Protein AF-A0A9D0BFE9-F1 (afdb_monomer_lite)

Structure (mmCIF, N/CA/C/O backbone):
data_AF-A0A9D0BFE9-F1
#
_entry.id   AF-A0A9D0BFE9-F1
#
loop_
_atom_site.group_PDB
_atom_site.id
_atom_site.type_symbol
_atom_site.label_atom_id
_atom_site.label_alt_id
_atom_site.label_comp_id
_atom_site.label_asym_id
_atom_site.label_entity_id
_atom_site.label_seq_id
_atom_site.pdbx_PDB_ins_code
_atom_site.Cartn_x
_atom_site.Cartn_y
_atom_site.Cartn_z
_atom_site.occupancy
_atom_site.B_iso_or_equiv
_atom_site.auth_seq_id
_atom_site.auth_comp_id
_atom_site.auth_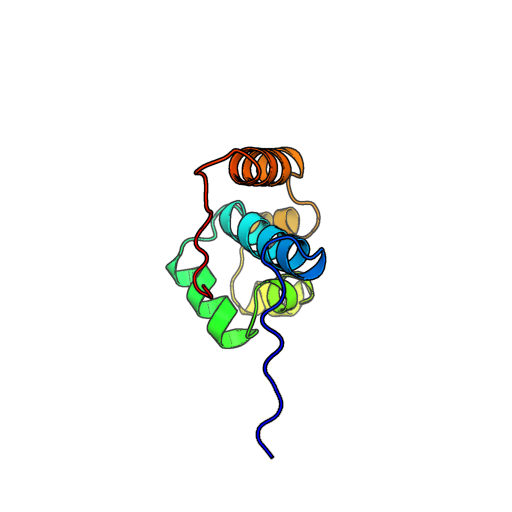asym_id
_atom_site.auth_atom_id
_atom_site.pdbx_PDB_model_num
ATOM 1 N N . MET A 1 1 ? 18.895 -31.663 9.614 1.00 37.22 1 MET A N 1
ATOM 2 C CA . MET A 1 1 ? 17.946 -31.429 8.503 1.00 37.22 1 MET A CA 1
ATOM 3 C C . MET A 1 1 ? 17.675 -29.934 8.414 1.00 37.22 1 MET A C 1
ATOM 5 O O . MET A 1 1 ? 16.976 -29.411 9.268 1.00 37.22 1 MET A O 1
ATOM 9 N N . ARG A 1 2 ? 18.299 -29.220 7.469 1.00 35.34 2 ARG A N 1
ATOM 10 C CA . ARG A 1 2 ? 17.955 -27.814 7.195 1.00 35.34 2 ARG A CA 1
ATOM 11 C C . ARG A 1 2 ? 16.808 -27.840 6.176 1.00 35.34 2 ARG A C 1
ATOM 13 O O . ARG A 1 2 ? 17.002 -28.483 5.144 1.00 35.34 2 ARG A O 1
ATOM 20 N N . PRO A 1 3 ? 15.630 -27.250 6.442 1.00 41.88 3 PRO A N 1
ATOM 21 C CA . PRO A 1 3 ? 14.602 -27.150 5.416 1.00 41.88 3 PRO A CA 1
ATOM 22 C C . PRO A 1 3 ? 15.179 -26.331 4.262 1.00 41.88 3 PRO A C 1
ATOM 24 O O . PRO A 1 3 ? 15.761 -25.267 4.470 1.00 41.88 3 PRO A O 1
ATOM 27 N N . GLN A 1 4 ? 15.095 -26.885 3.058 1.00 37.31 4 GLN A N 1
ATOM 28 C CA . GLN A 1 4 ? 15.544 -26.220 1.847 1.00 37.31 4 GLN A CA 1
ATOM 29 C C . GLN A 1 4 ? 14.654 -24.994 1.646 1.00 37.31 4 GLN A C 1
ATOM 31 O O . GLN A 1 4 ? 13.473 -25.140 1.332 1.00 37.31 4 GLN A O 1
ATOM 36 N N . SER A 1 5 ? 15.198 -23.798 1.875 1.00 41.69 5 SER A N 1
ATOM 37 C CA . SER A 1 5 ? 14.574 -22.554 1.442 1.00 41.69 5 SER A CA 1
ATOM 38 C C . SER A 1 5 ? 14.458 -22.625 -0.077 1.00 41.69 5 SER A C 1
ATOM 40 O O . SER A 1 5 ? 15.431 -22.387 -0.786 1.00 41.69 5 SER A O 1
ATOM 42 N N . HIS A 1 6 ? 13.293 -23.029 -0.582 1.00 41.66 6 HIS A N 1
ATOM 43 C CA . HIS A 1 6 ? 12.933 -22.808 -1.973 1.00 41.66 6 HIS A CA 1
ATOM 44 C C . HIS A 1 6 ? 12.986 -21.293 -2.173 1.00 41.66 6 HIS A C 1
ATOM 46 O O . HIS A 1 6 ? 12.084 -20.584 -1.729 1.00 41.66 6 HIS A O 1
ATOM 52 N N . SER A 1 7 ? 14.064 -20.787 -2.772 1.00 45.09 7 SER A N 1
ATOM 53 C CA . SER A 1 7 ? 14.053 -19.447 -3.342 1.00 45.09 7 SER A CA 1
ATOM 54 C C . SER A 1 7 ? 12.939 -19.458 -4.384 1.00 45.09 7 SER A C 1
ATOM 56 O O . SER A 1 7 ? 13.044 -20.221 -5.349 1.00 45.09 7 SER A O 1
ATOM 58 N N . PRO A 1 8 ? 11.835 -18.718 -4.188 1.00 48.06 8 PRO A N 1
ATOM 59 C CA . PRO A 1 8 ? 10.834 -18.622 -5.231 1.00 48.06 8 PRO A CA 1
ATOM 60 C C . PRO A 1 8 ? 11.531 -18.041 -6.461 1.00 48.06 8 PRO A C 1
ATOM 62 O O . PRO A 1 8 ? 12.251 -17.045 -6.352 1.00 48.06 8 PRO A O 1
ATOM 65 N N . SER A 1 9 ? 11.360 -18.681 -7.618 1.00 50.53 9 SER A N 1
ATOM 66 C CA . SER A 1 9 ? 11.851 -18.122 -8.873 1.00 50.53 9 SER A CA 1
ATOM 67 C C . SER A 1 9 ? 11.367 -16.669 -8.996 1.00 50.53 9 SER A C 1
ATOM 69 O O . SER A 1 9 ? 10.236 -16.356 -8.595 1.00 50.53 9 SER A O 1
ATOM 71 N N . PRO A 1 10 ? 12.202 -15.752 -9.516 1.00 60.38 10 PRO A N 1
ATOM 72 C CA . PRO A 1 10 ? 11.860 -14.330 -9.581 1.00 60.38 10 PRO A CA 1
ATOM 73 C C . PRO A 1 10 ? 10.581 -14.066 -10.390 1.00 60.38 10 PRO A C 1
ATOM 75 O O . PRO A 1 10 ? 9.935 -13.043 -10.164 1.00 60.38 10 PRO A O 1
ATOM 78 N N . ASP A 1 11 ? 10.205 -15.006 -11.260 1.00 62.72 11 ASP A N 1
ATOM 79 C CA . ASP A 1 11 ? 9.031 -14.971 -12.138 1.00 62.72 11 ASP A CA 1
ATOM 80 C C . ASP A 1 11 ? 7.796 -15.716 -11.585 1.00 62.72 11 ASP A C 1
ATOM 82 O O . ASP A 1 11 ? 6.746 -15.766 -12.215 1.00 62.72 11 ASP A O 1
ATOM 86 N N . SER A 1 12 ? 7.882 -16.320 -10.395 1.00 65.50 12 SER A N 1
ATOM 87 C CA . SER A 1 12 ? 6.742 -17.041 -9.821 1.00 65.50 12 SER A CA 1
ATOM 88 C C . SER A 1 12 ? 5.571 -16.092 -9.511 1.00 65.50 12 SER A C 1
ATOM 90 O O . SER A 1 12 ? 5.801 -14.976 -9.034 1.00 65.50 12 SER A O 1
ATOM 92 N N . PRO A 1 13 ? 4.305 -16.536 -9.639 1.00 64.81 13 PRO A N 1
ATOM 93 C CA . PRO A 1 13 ? 3.135 -15.702 -9.340 1.00 64.81 13 PRO A CA 1
ATOM 94 C C . PRO A 1 13 ? 3.136 -15.181 -7.893 1.00 64.81 13 PRO A C 1
ATOM 96 O O . PRO A 1 13 ? 2.773 -14.037 -7.647 1.00 64.81 13 PRO A O 1
ATOM 99 N N . ALA A 1 14 ? 3.657 -15.962 -6.941 1.00 70.75 14 ALA A N 1
ATOM 100 C CA . ALA A 1 14 ? 3.858 -15.525 -5.556 1.00 70.75 14 A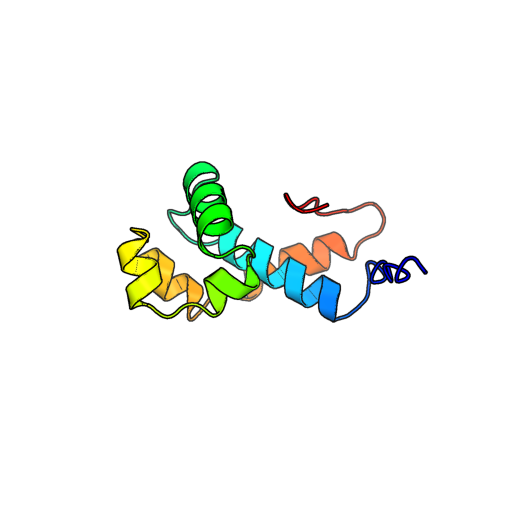LA A CA 1
ATOM 101 C C . ALA A 1 14 ? 4.873 -14.366 -5.404 1.00 70.75 14 ALA A C 1
ATOM 103 O O . ALA A 1 14 ? 4.752 -13.547 -4.490 1.00 70.75 14 ALA A O 1
ATOM 104 N N . SER A 1 15 ? 5.871 -14.279 -6.288 1.00 75.50 15 SER A N 1
ATOM 105 C CA . SER A 1 15 ? 6.843 -13.178 -6.334 1.00 75.50 15 SER A CA 1
ATOM 106 C C . SER A 1 15 ? 6.215 -11.919 -6.937 1.00 75.50 15 SER A C 1
ATOM 108 O O . SER A 1 15 ? 6.458 -10.817 -6.445 1.00 75.50 15 SER A O 1
ATOM 110 N N . ALA A 1 16 ? 5.367 -12.082 -7.958 1.00 79.88 16 ALA A N 1
ATOM 111 C CA . ALA A 1 16 ? 4.599 -10.990 -8.552 1.00 79.88 16 ALA A CA 1
ATOM 112 C C . ALA A 1 16 ? 3.574 -10.407 -7.567 1.00 79.88 16 ALA A C 1
ATOM 114 O O . ALA A 1 16 ? 3.461 -9.191 -7.464 1.00 79.88 16 ALA A O 1
ATOM 115 N N . ASP A 1 17 ? 2.884 -11.252 -6.798 1.00 84.06 17 ASP A N 1
ATOM 116 C CA . ASP A 1 17 ? 1.910 -10.825 -5.785 1.00 84.06 17 ASP A CA 1
ATOM 117 C C . ASP A 1 17 ? 2.580 -10.053 -4.634 1.00 84.06 17 ASP A C 1
ATOM 119 O O . ASP A 1 17 ? 2.156 -8.962 -4.249 1.00 84.06 17 ASP A O 1
ATOM 123 N N . ARG A 1 18 ? 3.738 -10.544 -4.166 1.00 86.62 18 ARG A N 1
ATOM 124 C CA . ARG A 1 18 ? 4.581 -9.822 -3.201 1.00 86.62 18 ARG A CA 1
ATOM 125 C C . ARG A 1 18 ? 5.024 -8.465 -3.737 1.00 86.62 18 ARG A C 1
ATOM 127 O O . ARG A 1 18 ? 4.992 -7.483 -2.997 1.00 86.62 18 ARG A O 1
ATOM 134 N N . LEU A 1 19 ? 5.461 -8.403 -4.993 1.00 88.06 19 LEU A N 1
ATOM 135 C CA . LEU A 1 19 ? 5.887 -7.146 -5.597 1.00 88.06 19 LEU A CA 1
ATOM 136 C C . LEU A 1 19 ? 4.707 -6.182 -5.773 1.00 88.06 19 LEU A C 1
ATOM 138 O O . LEU A 1 19 ? 4.839 -5.015 -5.422 1.00 88.06 19 LEU A O 1
ATOM 142 N N . ARG A 1 20 ? 3.546 -6.663 -6.228 1.00 90.25 20 ARG A N 1
ATOM 143 C CA . ARG A 1 20 ? 2.308 -5.873 -6.293 1.00 90.25 20 ARG A CA 1
ATOM 144 C C . ARG A 1 20 ? 1.967 -5.261 -4.943 1.00 90.25 20 ARG A C 1
ATOM 146 O O . ARG A 1 20 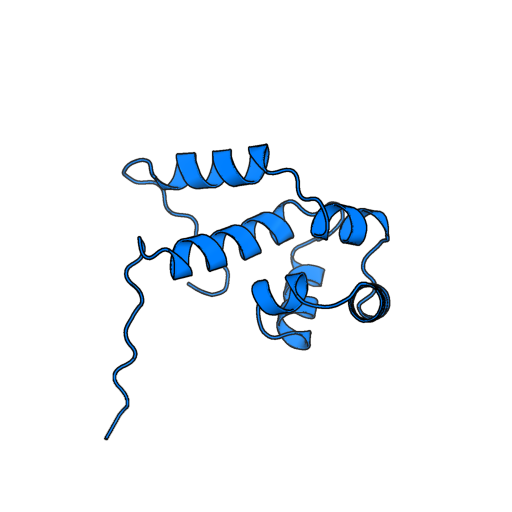? 1.648 -4.076 -4.882 1.00 90.25 20 ARG A O 1
ATOM 153 N N . ALA A 1 21 ? 2.104 -6.026 -3.862 1.00 91.44 21 ALA A N 1
ATOM 154 C CA . ALA A 1 21 ? 1.868 -5.512 -2.521 1.00 91.44 21 ALA A CA 1
ATOM 155 C C . ALA A 1 21 ? 2.849 -4.388 -2.138 1.00 91.44 21 ALA A C 1
ATOM 157 O O . ALA A 1 21 ? 2.439 -3.378 -1.571 1.00 91.44 21 ALA A O 1
ATOM 158 N N . TRP A 1 22 ? 4.131 -4.521 -2.491 1.00 91.56 22 TRP A N 1
ATOM 159 C CA . TRP A 1 22 ? 5.116 -3.450 -2.309 1.00 91.56 22 TRP A CA 1
ATOM 160 C C . TRP A 1 22 ? 4.784 -2.199 -3.122 1.00 91.56 22 TRP A C 1
ATOM 162 O O . TRP A 1 22 ? 4.791 -1.105 -2.564 1.00 91.56 22 TRP A O 1
ATOM 172 N N . LEU A 1 23 ? 4.475 -2.354 -4.410 1.00 91.75 23 LEU A N 1
ATOM 173 C CA . LEU A 1 23 ? 4.141 -1.241 -5.302 1.00 91.75 23 LEU A CA 1
ATOM 174 C C . LEU A 1 23 ? 2.887 -0.507 -4.826 1.00 91.75 23 LEU A C 1
ATOM 176 O O . LEU A 1 23 ? 2.892 0.715 -4.739 1.00 91.75 23 LEU A O 1
ATOM 180 N N . THR A 1 24 ? 1.862 -1.247 -4.402 1.00 93.12 24 THR A N 1
ATOM 181 C CA . THR A 1 24 ? 0.638 -0.674 -3.823 1.00 93.12 24 THR A CA 1
ATOM 182 C C . THR A 1 24 ? 0.949 0.226 -2.628 1.00 93.12 24 THR A C 1
ATOM 184 O O . THR A 1 24 ? 0.426 1.330 -2.524 1.00 93.12 24 THR A O 1
ATOM 187 N N . LEU A 1 25 ? 1.828 -0.214 -1.723 1.00 92.56 25 LEU A N 1
ATOM 188 C CA . LEU A 1 25 ? 2.223 0.603 -0.576 1.00 92.56 25 LEU A CA 1
ATOM 189 C C . LEU A 1 25 ? 3.071 1.813 -0.989 1.00 92.56 25 LEU A C 1
ATOM 191 O O . LEU A 1 25 ? 2.918 2.880 -0.405 1.00 92.56 25 LEU A O 1
ATOM 195 N N . LEU A 1 26 ? 3.955 1.671 -1.978 1.00 90.81 26 LEU A N 1
ATOM 196 C CA . LEU A 1 26 ? 4.808 2.766 -2.453 1.00 90.81 26 LEU A CA 1
ATOM 197 C C . LEU A 1 26 ? 4.015 3.878 -3.151 1.00 90.81 26 LEU A C 1
ATOM 199 O O . LEU A 1 26 ? 4.361 5.046 -2.995 1.00 90.81 26 LEU A O 1
ATOM 203 N N . HIS A 1 27 ? 2.948 3.525 -3.868 1.00 91.00 27 HIS A N 1
ATOM 204 C CA . HIS A 1 27 ? 2.058 4.488 -4.524 1.00 91.00 27 HIS A CA 1
ATOM 205 C C . HIS A 1 27 ? 1.019 5.103 -3.584 1.00 91.00 27 HIS A C 1
ATOM 207 O O . HIS A 1 27 ? 0.368 6.086 -3.940 1.00 91.00 27 HIS A O 1
ATOM 213 N N . ALA A 1 28 ? 0.857 4.565 -2.372 1.00 91.94 28 ALA A N 1
ATOM 214 C CA . ALA A 1 28 ? -0.156 5.047 -1.449 1.00 91.94 28 ALA A CA 1
ATOM 215 C C . ALA A 1 28 ? 0.124 6.501 -1.010 1.00 91.94 28 ALA A C 1
ATOM 217 O O . ALA A 1 28 ? 1.192 6.807 -0.461 1.00 91.94 28 ALA A O 1
ATOM 218 N N . PRO A 1 29 ? -0.841 7.424 -1.180 1.00 88.38 29 PRO A N 1
ATOM 219 C CA . PRO A 1 29 ? -0.625 8.837 -0.913 1.00 88.38 29 PRO A CA 1
ATOM 220 C C . PRO A 1 29 ? -0.346 9.074 0.572 1.00 88.38 29 PRO A C 1
ATOM 222 O O . PRO A 1 29 ? -1.025 8.542 1.454 1.00 88.38 29 PRO A O 1
ATOM 225 N N . GLY A 1 30 ? 0.668 9.891 0.860 1.00 87.12 30 GLY A N 1
ATOM 226 C CA . GLY A 1 30 ? 1.085 10.201 2.231 1.00 87.12 30 GLY A CA 1
ATOM 227 C C . GLY A 1 30 ? 1.852 9.075 2.938 1.00 87.12 30 GLY A C 1
ATOM 228 O O . GLY A 1 30 ? 2.243 9.251 4.097 1.00 87.12 30 GLY A O 1
ATOM 229 N N . LEU A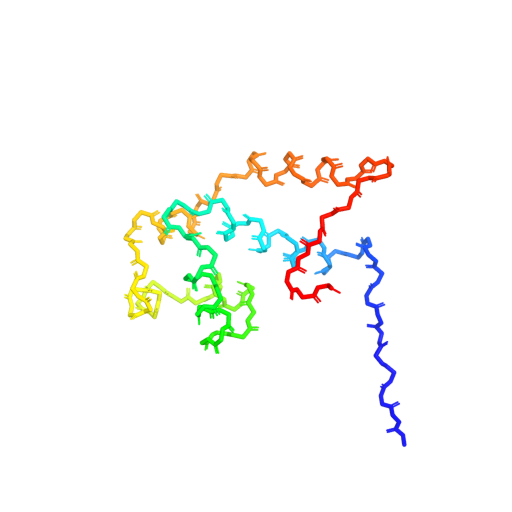 1 31 ? 2.121 7.945 2.268 1.00 89.25 31 LEU A N 1
ATOM 230 C CA . LEU A 1 31 ? 2.902 6.849 2.834 1.00 89.25 31 LEU A CA 1
ATOM 231 C C . LEU A 1 31 ? 4.397 6.978 2.504 1.00 89.25 31 LEU A C 1
ATOM 233 O O . LEU A 1 31 ? 4.927 6.353 1.596 1.00 89.25 31 LEU A O 1
ATOM 237 N N . GLY A 1 32 ? 5.114 7.782 3.290 1.00 85.94 32 GLY A N 1
AT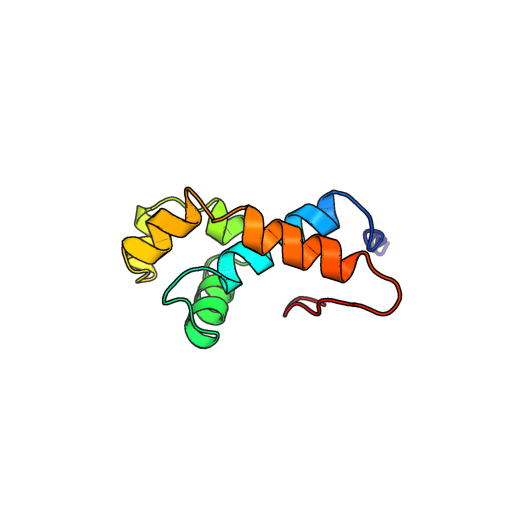OM 238 C CA . GLY A 1 32 ? 6.569 7.912 3.150 1.00 85.94 32 GLY A CA 1
ATOM 239 C C . GLY A 1 32 ? 7.367 6.717 3.702 1.00 85.94 32 GLY A C 1
ATOM 240 O O . GLY A 1 32 ? 6.906 5.974 4.573 1.00 85.94 32 GLY A O 1
ATOM 241 N N . ASN A 1 33 ? 8.641 6.606 3.302 1.00 86.06 33 ASN A N 1
ATOM 242 C CA . ASN A 1 33 ? 9.558 5.500 3.647 1.00 86.06 33 ASN A CA 1
ATOM 243 C C . ASN A 1 33 ? 9.693 5.228 5.157 1.00 86.06 33 ASN A C 1
ATOM 245 O O . ASN A 1 33 ? 9.978 4.108 5.579 1.00 86.06 33 ASN A O 1
ATOM 249 N N . ARG A 1 34 ? 9.562 6.256 6.006 1.00 89.19 34 ARG A N 1
ATOM 250 C CA . ARG A 1 34 ? 9.568 6.079 7.469 1.00 89.19 34 ARG A CA 1
ATOM 251 C C . ARG A 1 34 ? 8.333 5.317 7.940 1.00 89.19 34 ARG A C 1
ATOM 253 O O . ARG A 1 34 ? 8.475 4.363 8.697 1.00 89.19 34 ARG A O 1
ATOM 260 N N . ARG A 1 35 ? 7.155 5.708 7.457 1.00 90.25 35 ARG A N 1
ATOM 261 C CA . ARG A 1 35 ? 5.890 5.104 7.869 1.00 90.25 35 ARG A CA 1
ATOM 262 C C . ARG A 1 35 ? 5.739 3.696 7.316 1.00 90.25 35 ARG A C 1
ATOM 264 O O . ARG A 1 35 ? 5.386 2.797 8.066 1.00 90.25 35 ARG A O 1
ATOM 271 N N . LEU A 1 36 ? 6.133 3.484 6.061 1.00 91.25 36 LEU A N 1
ATOM 272 C CA . LEU A 1 36 ? 6.199 2.150 5.467 1.00 91.25 36 LEU A CA 1
ATOM 273 C C . LEU A 1 36 ? 7.048 1.192 6.316 1.00 91.25 36 LEU A C 1
ATOM 275 O O . LEU A 1 36 ? 6.595 0.105 6.655 1.00 91.25 36 LEU A O 1
ATOM 279 N N . ARG A 1 37 ? 8.244 1.614 6.750 1.00 90.06 37 ARG A N 1
ATOM 280 C CA . ARG A 1 37 ? 9.086 0.802 7.645 1.00 90.06 37 ARG A CA 1
ATOM 281 C C . ARG A 1 37 ? 8.417 0.505 8.985 1.00 90.06 37 ARG A C 1
ATOM 283 O O . ARG A 1 37 ? 8.502 -0.626 9.441 1.00 90.06 37 ARG A O 1
ATOM 290 N N . GLN A 1 38 ? 7.745 1.475 9.603 1.00 91.44 38 GLN A N 1
ATOM 291 C CA . GLN A 1 38 ? 7.017 1.244 10.859 1.00 91.44 38 GLN A CA 1
ATOM 292 C C . GLN A 1 38 ? 5.893 0.218 10.688 1.00 91.44 38 GLN A C 1
ATOM 294 O O . GLN A 1 38 ? 5.760 -0.683 11.511 1.00 91.44 38 GLN A O 1
ATOM 299 N N . LEU A 1 39 ? 5.137 0.305 9.593 1.00 92.94 39 LEU A N 1
ATOM 300 C CA . LEU A 1 39 ? 4.103 -0.677 9.281 1.00 92.94 39 LEU A CA 1
ATOM 301 C C . LEU A 1 39 ? 4.700 -2.062 9.054 1.00 92.94 39 LEU A C 1
ATOM 303 O O . LEU A 1 39 ? 4.168 -3.043 9.554 1.00 92.94 39 LEU A O 1
ATOM 307 N N . LEU A 1 40 ? 5.834 -2.159 8.365 1.00 92.69 40 LEU A N 1
ATOM 308 C CA . LEU A 1 40 ? 6.512 -3.441 8.175 1.00 92.69 40 LEU A CA 1
ATOM 309 C C . LEU A 1 40 ? 6.991 -4.040 9.498 1.00 92.69 40 LEU A C 1
ATOM 311 O O . LEU A 1 40 ? 6.900 -5.247 9.672 1.00 92.69 40 LEU A O 1
ATOM 315 N N . GLN A 1 41 ? 7.444 -3.220 10.448 1.00 92.19 41 GLN A N 1
ATOM 316 C CA . GLN A 1 41 ? 7.790 -3.696 11.792 1.00 92.19 41 GLN A CA 1
ATOM 317 C C . GLN A 1 41 ? 6.555 -4.166 12.576 1.00 92.19 41 GLN A C 1
ATOM 319 O O . GLN A 1 41 ? 6.640 -5.130 13.328 1.00 92.19 41 GLN A O 1
ATOM 324 N N . GLN A 1 42 ? 5.406 -3.509 12.396 1.00 93.81 42 GLN A N 1
ATOM 325 C CA . GLN A 1 42 ? 4.173 -3.828 13.119 1.00 93.81 42 GLN A CA 1
ATOM 326 C C . GLN A 1 42 ? 3.416 -5.033 12.535 1.00 93.81 42 GLN A C 1
ATOM 328 O O . GLN A 1 42 ? 2.892 -5.851 13.285 1.00 93.81 42 GLN A O 1
ATOM 333 N N . PHE A 1 43 ? 3.340 -5.137 11.208 1.00 93.12 43 PHE A N 1
ATOM 334 C CA . PHE A 1 43 ? 2.541 -6.137 10.487 1.00 93.12 43 PHE A CA 1
ATOM 335 C C . PHE A 1 43 ? 3.397 -7.242 9.844 1.00 93.12 43 PHE A C 1
ATOM 337 O O . PHE A 1 43 ? 2.871 -8.262 9.408 1.00 93.12 43 PHE A O 1
ATOM 344 N N . GLY A 1 44 ? 4.715 -7.062 9.759 1.00 91.25 44 GLY A N 1
ATOM 345 C CA . GLY A 1 44 ? 5.679 -8.064 9.293 1.00 91.25 44 GLY A CA 1
ATOM 346 C C . GLY A 1 44 ? 5.882 -8.138 7.777 1.00 91.25 44 GLY A C 1
ATOM 347 O O . GLY A 1 44 ? 6.975 -8.479 7.330 1.00 91.25 44 GLY A O 1
ATOM 348 N N . SER A 1 45 ? 4.873 -7.821 6.958 1.00 90.69 45 SER A N 1
ATOM 349 C CA . SER A 1 45 ? 5.000 -7.861 5.490 1.00 90.69 45 SER A CA 1
ATOM 350 C C . SER A 1 45 ? 4.032 -6.914 4.772 1.00 90.69 45 SER A C 1
ATOM 352 O O . SER A 1 45 ? 2.988 -6.581 5.335 1.00 90.69 45 SER A O 1
ATOM 354 N N . PRO A 1 46 ? 4.322 -6.512 3.519 1.00 92.12 46 PRO A N 1
ATOM 355 C CA . PRO A 1 46 ? 3.400 -5.724 2.703 1.00 92.12 46 PRO A CA 1
ATOM 356 C C . PRO A 1 46 ? 2.018 -6.358 2.567 1.00 92.12 46 PRO A C 1
ATOM 358 O O . PRO A 1 46 ? 1.008 -5.685 2.742 1.00 92.12 46 PRO A O 1
ATOM 361 N N . GLN A 1 47 ? 1.966 -7.669 2.318 1.00 91.94 47 GLN A N 1
ATOM 362 C CA . GLN A 1 47 ? 0.709 -8.401 2.187 1.00 91.94 47 GLN A CA 1
ATOM 363 C C . GLN A 1 47 ? -0.093 -8.374 3.488 1.00 91.94 47 GLN A C 1
ATOM 365 O O . GLN A 1 47 ? -1.303 -8.183 3.452 1.00 91.94 47 GLN A O 1
ATOM 370 N N . ALA A 1 48 ? 0.573 -8.503 4.641 1.00 93.44 48 ALA A N 1
ATOM 371 C CA . ALA A 1 48 ? -0.087 -8.403 5.940 1.00 93.44 48 ALA A CA 1
ATOM 372 C C . ALA A 1 48 ? -0.642 -6.995 6.210 1.00 93.44 48 ALA A C 1
ATOM 374 O O . ALA A 1 48 ? -1.697 -6.874 6.824 1.00 93.44 48 ALA A O 1
ATOM 375 N N . ILE A 1 49 ? 0.022 -5.940 5.723 1.00 93.81 49 ILE A N 1
ATOM 376 C CA . ILE A 1 49 ? -0.489 -4.562 5.805 1.00 93.81 49 ILE A CA 1
ATOM 377 C C . ILE A 1 49 ? -1.748 -4.411 4.941 1.00 93.81 49 ILE A C 1
ATOM 379 O O . ILE A 1 49 ? -2.738 -3.859 5.408 1.00 93.81 49 ILE A O 1
ATOM 383 N N . LEU A 1 50 ? -1.737 -4.922 3.706 1.00 92.81 50 LEU A N 1
ATOM 384 C CA . LEU A 1 50 ? -2.899 -4.849 2.810 1.00 92.81 50 LEU A CA 1
ATOM 385 C C . LEU A 1 50 ? -4.080 -5.692 3.313 1.00 92.81 50 LEU A C 1
ATOM 387 O O . LEU A 1 50 ? -5.229 -5.262 3.218 1.00 92.81 50 LEU A O 1
ATOM 391 N N . ALA A 1 51 ? -3.794 -6.856 3.901 1.00 93.00 51 ALA A N 1
ATOM 392 C CA . ALA A 1 51 ? -4.788 -7.730 4.521 1.00 93.00 51 ALA A CA 1
ATOM 393 C C . ALA A 1 51 ? -5.304 -7.206 5.874 1.00 93.00 51 ALA A C 1
ATOM 395 O O . ALA A 1 51 ? -6.340 -7.669 6.355 1.00 93.00 51 ALA A O 1
ATOM 396 N N . ALA A 1 52 ? -4.608 -6.256 6.507 1.00 93.19 52 ALA A N 1
ATOM 397 C CA . ALA A 1 52 ? -5.071 -5.643 7.744 1.00 93.19 52 ALA A CA 1
ATOM 398 C C . ALA A 1 52 ? -6.347 -4.825 7.496 1.00 93.19 52 ALA A C 1
ATOM 400 O O . ALA A 1 52 ? -6.486 -4.156 6.473 1.00 93.19 52 ALA A O 1
ATOM 401 N N . GLY A 1 53 ? -7.277 -4.844 8.454 1.00 92.81 53 GLY A N 1
ATOM 402 C CA . GLY A 1 53 ? -8.507 -4.047 8.392 1.00 92.81 53 GLY A CA 1
ATOM 403 C C . GLY A 1 53 ? -8.274 -2.539 8.560 1.00 92.81 53 GLY A C 1
ATOM 404 O O . GLY A 1 53 ? -7.195 -2.089 8.938 1.00 92.81 53 GLY A O 1
ATOM 405 N N . ASP A 1 54 ? -9.307 -1.732 8.331 1.00 93.50 54 ASP A N 1
ATOM 406 C CA . ASP A 1 54 ? -9.195 -0.265 8.394 1.00 93.50 54 ASP A CA 1
ATOM 407 C C . ASP A 1 54 ? -8.830 0.231 9.795 1.00 93.50 54 ASP A C 1
ATOM 409 O O . ASP A 1 54 ? -8.004 1.126 9.948 1.00 93.50 54 ASP A O 1
ATOM 413 N N . THR A 1 55 ? -9.416 -0.369 10.833 1.00 93.88 55 THR A N 1
ATOM 414 C CA . THR A 1 55 ? -9.167 -0.001 12.233 1.00 93.88 55 THR A CA 1
ATOM 415 C C . THR A 1 55 ? -7.689 -0.110 12.628 1.00 93.88 55 THR A C 1
ATOM 417 O O . THR A 1 55 ? -7.144 0.899 13.081 1.00 93.88 55 THR A O 1
ATOM 420 N N . PRO A 1 56 ? -6.995 -1.255 12.452 1.00 93.69 56 PRO A N 1
ATOM 421 C CA . PRO A 1 56 ? -5.573 -1.346 12.788 1.00 93.69 56 PRO A CA 1
ATOM 422 C C . PRO A 1 56 ? -4.698 -0.420 11.930 1.00 93.69 56 PRO A C 1
ATOM 424 O O . PRO A 1 56 ? -3.717 0.122 12.437 1.00 93.69 56 PRO A O 1
ATOM 427 N N . LEU A 1 57 ? -5.067 -0.155 10.672 1.00 93.94 57 LEU A N 1
ATOM 428 C CA . LEU A 1 57 ? -4.362 0.821 9.832 1.00 93.94 57 LEU A CA 1
ATOM 429 C C . LEU A 1 57 ? -4.530 2.259 10.353 1.00 93.94 57 LEU A C 1
ATOM 431 O O . LEU A 1 57 ? -3.557 3.010 10.437 1.00 93.94 57 LEU A O 1
ATOM 435 N N . ARG A 1 58 ? -5.738 2.639 10.786 1.00 93.81 58 ARG A N 1
ATOM 436 C CA . ARG A 1 58 ? -5.989 3.932 11.448 1.00 93.81 58 ARG A CA 1
ATOM 437 C C . ARG A 1 58 ? -5.236 4.049 12.768 1.00 93.81 58 ARG A C 1
ATOM 439 O O . ARG A 1 58 ? -4.694 5.108 13.056 1.00 93.81 58 ARG A O 1
ATOM 446 N N . GLN A 1 59 ? -5.156 2.974 13.552 1.00 93.44 59 GLN A N 1
ATOM 447 C CA . GLN A 1 59 ? -4.386 2.943 14.802 1.00 93.44 59 GLN A CA 1
ATOM 448 C C . GLN A 1 59 ? -2.876 3.046 14.562 1.00 93.44 59 GLN A C 1
ATOM 450 O O . GLN A 1 59 ? -2.177 3.694 15.335 1.00 93.44 59 GLN A O 1
ATOM 455 N N . ALA A 1 60 ? -2.377 2.500 13.451 1.00 91.25 60 ALA A N 1
ATOM 456 C CA . ALA A 1 60 ? -1.017 2.748 12.968 1.00 91.25 60 ALA A CA 1
ATOM 457 C C . ALA A 1 60 ? -0.830 4.179 12.400 1.00 91.25 60 ALA A C 1
ATOM 459 O O . ALA A 1 60 ? 0.265 4.580 11.986 1.00 91.25 60 ALA A O 1
ATOM 460 N N . GLY A 1 61 ? -1.904 4.975 12.395 1.00 90.81 61 GLY A N 1
ATOM 461 C CA . GLY A 1 61 ? -1.967 6.384 12.029 1.00 90.81 61 GLY A CA 1
ATOM 462 C C . GLY A 1 61 ? -1.916 6.654 10.528 1.00 90.81 61 GLY A C 1
ATOM 463 O O . GLY A 1 61 ? -1.445 7.717 10.121 1.00 90.81 61 GLY A O 1
ATOM 464 N N . LEU A 1 62 ? -2.370 5.711 9.696 1.00 93.62 62 LEU A N 1
ATOM 465 C CA . LEU A 1 62 ? -2.634 6.016 8.290 1.00 93.62 62 LEU A CA 1
ATOM 466 C C . LEU A 1 62 ? -3.785 7.019 8.180 1.00 93.62 62 LEU A C 1
ATOM 468 O O . LEU A 1 62 ? -4.781 6.936 8.902 1.00 93.62 62 LEU A O 1
ATOM 472 N N . ALA A 1 63 ? -3.648 7.952 7.240 1.00 93.31 63 ALA A N 1
ATOM 473 C CA . ALA A 1 63 ? -4.726 8.860 6.886 1.00 93.31 63 ALA A CA 1
ATOM 474 C C . ALA A 1 63 ? -5.847 8.100 6.164 1.00 93.31 63 ALA A C 1
ATOM 476 O O . ALA A 1 63 ? -5.598 7.097 5.494 1.00 93.31 63 ALA A O 1
ATOM 477 N N . ALA A 1 64 ? -7.076 8.614 6.249 1.00 92.38 64 ALA A N 1
ATOM 478 C CA . ALA A 1 64 ? -8.226 8.011 5.576 1.00 92.38 64 ALA A CA 1
ATOM 479 C C . ALA A 1 64 ? -8.001 7.868 4.061 1.00 92.38 64 ALA A C 1
ATOM 481 O O . ALA A 1 64 ? -8.283 6.808 3.523 1.00 92.38 64 ALA A O 1
ATOM 482 N N . ALA A 1 65 ? -7.408 8.877 3.410 1.00 92.12 65 ALA A N 1
ATOM 483 C CA . ALA A 1 65 ? -7.080 8.833 1.982 1.00 92.12 65 ALA A CA 1
ATOM 484 C C . ALA A 1 65 ? -6.066 7.731 1.629 1.00 92.12 65 ALA A C 1
ATOM 486 O O . ALA A 1 65 ? -6.184 7.089 0.591 1.00 92.12 65 ALA A O 1
ATOM 487 N N . THR A 1 66 ? -5.083 7.477 2.500 1.00 93.31 66 THR A N 1
ATOM 488 C CA . THR A 1 66 ? -4.147 6.362 2.313 1.00 93.31 66 THR A CA 1
ATOM 489 C C . THR A 1 66 ? -4.890 5.036 2.413 1.00 93.31 66 THR A C 1
ATOM 491 O O . THR A 1 66 ? -4.705 4.177 1.567 1.00 93.31 66 THR A O 1
ATOM 494 N N . ILE A 1 67 ? -5.745 4.863 3.425 1.00 94.06 67 ILE A N 1
ATOM 495 C CA . ILE A 1 67 ? -6.506 3.619 3.620 1.00 94.06 67 ILE A CA 1
ATOM 496 C C . ILE A 1 67 ? -7.453 3.374 2.447 1.00 94.06 67 ILE A C 1
ATOM 498 O O . ILE A 1 67 ? -7.492 2.259 1.947 1.00 94.06 67 ILE A O 1
ATOM 502 N N . ASP A 1 68 ? -8.156 4.407 1.987 1.00 93.62 68 ASP A N 1
ATOM 503 C CA . ASP A 1 68 ? -9.043 4.349 0.823 1.00 93.62 68 ASP A CA 1
ATOM 504 C C . ASP A 1 68 ? -8.288 3.879 -0.430 1.00 93.62 68 ASP A C 1
ATOM 506 O O . ASP A 1 68 ? -8.671 2.887 -1.050 1.00 93.62 68 ASP A O 1
ATOM 510 N N . TYR A 1 69 ? -7.119 4.474 -0.698 1.00 93.12 69 TYR A N 1
ATOM 511 C CA . TYR A 1 69 ? -6.234 4.015 -1.767 1.00 93.12 69 TYR A CA 1
ATOM 512 C C . TYR A 1 69 ? -5.801 2.552 -1.584 1.00 93.12 69 TYR A C 1
ATOM 514 O O . TYR A 1 69 ? -5.783 1.792 -2.542 1.00 93.12 69 TYR A O 1
ATOM 522 N N . LEU A 1 70 ? -5.479 2.104 -0.365 1.00 91.94 70 LEU A N 1
ATOM 523 C CA . LEU A 1 70 ? -5.109 0.699 -0.130 1.00 91.94 70 LEU A CA 1
ATOM 524 C C . LEU A 1 70 ? -6.274 -0.280 -0.357 1.00 91.94 70 LEU A C 1
ATOM 526 O O . LEU A 1 70 ? -6.027 -1.471 -0.547 1.00 91.94 70 LEU A O 1
ATOM 530 N N . ARG A 1 71 ? -7.530 0.187 -0.320 1.00 92.12 71 ARG A N 1
ATOM 531 C CA . ARG A 1 71 ? -8.719 -0.624 -0.633 1.00 92.12 71 ARG A CA 1
ATOM 532 C C . ARG A 1 71 ? -9.023 -0.669 -2.119 1.00 92.12 71 ARG A C 1
ATOM 534 O O . ARG A 1 71 ? -9.473 -1.705 -2.601 1.00 92.12 71 ARG A O 1
ATOM 541 N N . ALA A 1 72 ? -8.757 0.421 -2.824 1.00 89.69 72 ALA A N 1
ATOM 542 C CA . ALA A 1 72 ? -8.943 0.530 -4.261 1.00 89.69 72 ALA A CA 1
ATOM 543 C C . ALA A 1 72 ? -7.713 1.202 -4.894 1.00 89.69 72 ALA A C 1
ATOM 545 O O . ALA A 1 72 ? -7.768 2.383 -5.248 1.00 89.69 72 ALA A O 1
ATOM 546 N N . PRO A 1 73 ? -6.582 0.481 -5.011 1.00 88.06 73 PRO A N 1
ATOM 547 C CA . PRO A 1 73 ? -5.364 1.074 -5.536 1.00 88.06 73 PRO A CA 1
ATOM 548 C C . PRO A 1 73 ? -5.490 1.336 -7.033 1.00 88.06 73 PRO A C 1
ATOM 550 O O . PRO A 1 73 ? -6.151 0.585 -7.753 1.00 88.06 73 PRO A O 1
ATOM 553 N N . ALA A 1 74 ? -4.810 2.379 -7.505 1.00 84.75 74 ALA A N 1
ATOM 554 C CA . ALA A 1 74 ? -4.699 2.662 -8.930 1.00 84.75 74 ALA A CA 1
ATOM 555 C C . ALA A 1 74 ? -3.894 1.541 -9.605 1.00 84.75 74 ALA A C 1
ATOM 557 O O . ALA A 1 74 ? -2.665 1.495 -9.535 1.00 84.75 74 ALA A O 1
ATOM 558 N N . THR A 1 75 ? -4.601 0.598 -10.225 1.00 82.94 75 THR A N 1
ATOM 559 C CA . THR A 1 75 ? -4.000 -0.592 -10.836 1.00 82.94 75 THR A CA 1
ATOM 560 C C . THR A 1 75 ? -3.111 -0.249 -12.025 1.00 82.94 75 THR A C 1
ATOM 562 O O . THR A 1 75 ? -2.144 -0.962 -12.259 1.00 82.94 75 THR A O 1
ATOM 565 N N . GLU A 1 76 ? -3.376 0.856 -12.724 1.00 87.44 76 GLU A N 1
ATOM 566 C CA . GLU A 1 76 ? -2.597 1.311 -13.884 1.00 87.44 76 GLU A CA 1
ATOM 567 C C . GLU A 1 76 ? -1.137 1.640 -13.539 1.00 87.44 76 GLU A C 1
ATOM 569 O O . GLU A 1 76 ? -0.229 1.224 -14.258 1.00 87.44 76 GLU A O 1
ATOM 574 N N . ASP A 1 77 ? -0.882 2.343 -12.431 1.00 86.94 77 ASP A N 1
ATOM 575 C CA . ASP A 1 77 ? 0.486 2.688 -12.021 1.00 86.94 77 ASP A CA 1
ATOM 576 C C . ASP A 1 77 ? 1.279 1.439 -11.617 1.00 86.94 77 ASP A C 1
ATOM 578 O O . ASP A 1 77 ? 2.446 1.286 -11.978 1.00 86.94 77 ASP A O 1
ATOM 582 N N . ILE A 1 78 ? 0.614 0.513 -10.920 1.00 88.19 78 ILE A N 1
ATOM 583 C CA . ILE A 1 78 ? 1.1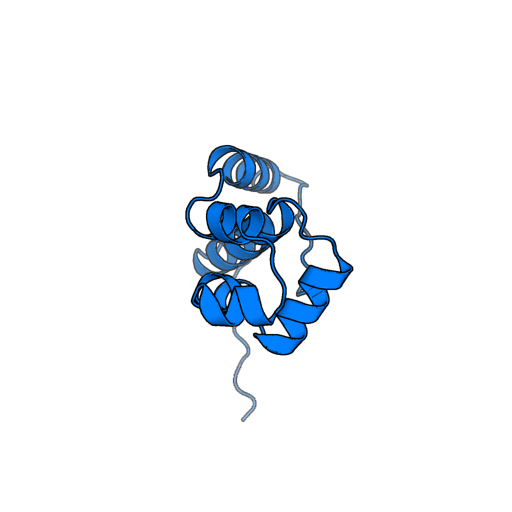98 -0.763 -10.502 1.00 88.19 78 ILE A CA 1
ATOM 584 C C . ILE A 1 78 ? 1.514 -1.629 -11.723 1.00 88.19 78 ILE A C 1
ATOM 586 O O . ILE A 1 78 ? 2.585 -2.229 -11.785 1.00 88.19 78 ILE A O 1
ATOM 590 N N . ASP A 1 79 ? 0.598 -1.716 -12.688 1.00 87.50 79 ASP A N 1
ATOM 591 C CA . ASP A 1 79 ? 0.796 -2.538 -13.881 1.00 87.50 79 ASP A CA 1
ATOM 592 C C . ASP A 1 79 ? 1.920 -1.982 -14.761 1.00 87.50 79 ASP A C 1
ATOM 594 O O . ASP A 1 79 ? 2.776 -2.740 -15.209 1.00 87.50 79 ASP A O 1
ATOM 598 N N . ARG A 1 80 ? 2.018 -0.652 -14.885 1.00 88.00 80 ARG A N 1
ATOM 599 C CA . ARG A 1 80 ? 3.126 0.013 -15.583 1.00 88.00 80 ARG A CA 1
ATOM 600 C C . ARG A 1 80 ? 4.486 -0.296 -14.957 1.00 88.00 80 ARG A C 1
ATOM 602 O O . ARG A 1 80 ? 5.446 -0.554 -15.681 1.00 88.00 80 ARG A O 1
ATOM 609 N N . ASP A 1 81 ? 4.587 -0.303 -13.631 1.00 87.38 81 ASP A N 1
ATOM 610 C CA . ASP A 1 81 ? 5.833 -0.663 -12.944 1.00 87.38 81 ASP A CA 1
ATOM 611 C C . ASP A 1 81 ? 6.203 -2.139 -13.153 1.00 87.38 81 ASP A C 1
ATOM 613 O O . ASP A 1 81 ? 7.380 -2.488 -13.294 1.00 87.38 81 ASP A O 1
ATOM 617 N N . LEU A 1 82 ? 5.205 -3.025 -13.192 1.00 86.00 82 LEU A N 1
ATOM 618 C CA . LEU A 1 82 ? 5.419 -4.442 -13.478 1.00 86.00 82 LEU A CA 1
ATOM 619 C C . LEU A 1 82 ? 5.834 -4.673 -14.929 1.00 86.00 82 LEU A C 1
ATOM 621 O O . LEU A 1 82 ? 6.767 -5.437 -15.167 1.00 86.00 82 LEU A O 1
ATOM 625 N N . GLU A 1 83 ? 5.201 -3.990 -15.880 1.00 87.12 83 GLU A N 1
ATOM 626 C CA . GLU A 1 83 ? 5.585 -4.029 -17.289 1.00 87.12 83 GLU A CA 1
ATOM 627 C C . GLU A 1 83 ? 7.016 -3.517 -17.470 1.00 87.12 83 GLU A C 1
ATOM 629 O O . GLU A 1 83 ? 7.828 -4.163 -18.136 1.00 87.12 83 GLU A O 1
ATOM 634 N N . TRP A 1 84 ? 7.368 -2.407 -16.810 1.00 87.62 84 TRP A N 1
ATOM 635 C CA . TRP A 1 84 ? 8.732 -1.890 -16.807 1.00 87.62 84 TRP A CA 1
ATOM 636 C C . TRP A 1 84 ? 9.722 -2.931 -16.282 1.00 87.62 84 TRP A C 1
ATOM 638 O O . TRP A 1 84 ? 10.756 -3.157 -16.910 1.00 87.62 84 TRP A O 1
ATOM 648 N N . ARG A 1 85 ? 9.400 -3.623 -15.180 1.00 84.75 85 ARG A N 1
ATOM 649 C CA . ARG A 1 85 ? 10.228 -4.712 -14.639 1.00 84.75 85 ARG A CA 1
ATOM 650 C C . ARG A 1 85 ? 10.387 -5.878 -15.621 1.00 84.75 85 ARG A C 1
ATOM 652 O O . ARG A 1 85 ? 11.449 -6.492 -15.638 1.00 84.75 85 ARG A O 1
ATOM 659 N N . SER A 1 86 ? 9.354 -6.225 -16.384 1.00 81.81 86 SER A N 1
ATOM 660 C CA . SER A 1 86 ? 9.405 -7.349 -17.328 1.00 81.81 86 SER A CA 1
ATOM 661 C C . SER A 1 86 ? 10.347 -7.108 -18.512 1.00 81.81 86 SER A C 1
ATOM 663 O O . SER A 1 86 ? 10.690 -8.054 -19.221 1.00 81.81 86 SER A O 1
ATOM 665 N N . GLN A 1 87 ? 10.801 -5.872 -18.727 1.00 85.69 87 GLN A N 1
ATOM 666 C CA . GLN A 1 87 ? 11.777 -5.557 -19.765 1.00 85.69 87 GLN A CA 1
ATOM 667 C C . GLN A 1 87 ? 13.193 -6.030 -19.381 1.00 85.69 87 GLN A C 1
ATOM 669 O O . GLN A 1 87 ? 13.598 -5.955 -18.216 1.00 85.69 87 GLN A O 1
ATOM 674 N N . PRO A 1 88 ? 13.993 -6.494 -20.357 1.00 83.31 88 PRO A N 1
ATOM 675 C CA . PRO A 1 88 ? 15.340 -6.988 -20.099 1.00 83.31 88 PRO A CA 1
ATOM 676 C C . PRO A 1 88 ? 16.237 -5.893 -19.508 1.00 83.31 88 PRO A C 1
ATOM 678 O O . PRO A 1 88 ? 16.384 -4.816 -20.079 1.00 83.31 88 PRO A O 1
ATOM 681 N N . GLY A 1 89 ? 16.873 -6.196 -18.374 1.00 82.62 89 GLY A N 1
ATOM 682 C CA . GLY A 1 89 ? 17.779 -5.279 -17.672 1.00 82.62 89 GLY A CA 1
ATOM 683 C C . GLY A 1 89 ? 17.127 -4.448 -16.563 1.00 82.62 89 GLY A C 1
ATOM 684 O O . GLY A 1 89 ? 17.853 -3.856 -15.765 1.00 82.62 89 GLY A O 1
ATOM 685 N N . ASN A 1 90 ? 15.797 -4.461 -16.438 1.00 83.81 90 ASN A N 1
ATOM 686 C CA . ASN A 1 90 ? 15.097 -3.751 -15.372 1.00 83.81 90 ASN A CA 1
ATOM 687 C C . ASN A 1 90 ? 14.874 -4.660 -14.158 1.00 83.81 90 ASN A C 1
ATOM 689 O O . ASN A 1 90 ? 14.464 -5.815 -14.271 1.00 83.81 90 ASN A O 1
ATOM 693 N N . ARG A 1 91 ? 15.140 -4.137 -12.957 1.00 77.44 91 ARG A N 1
ATOM 694 C CA . ARG A 1 91 ? 14.885 -4.848 -11.700 1.00 77.44 91 ARG A CA 1
ATOM 695 C C . ARG A 1 91 ? 14.389 -3.882 -10.639 1.00 77.44 91 ARG A C 1
ATOM 697 O O . ARG A 1 91 ? 15.034 -2.878 -10.357 1.00 77.44 91 ARG A O 1
ATOM 704 N N . ILE A 1 92 ? 13.262 -4.226 -10.022 1.00 81.06 92 ILE A N 1
ATOM 705 C CA . ILE A 1 92 ? 12.741 -3.509 -8.859 1.00 81.06 92 ILE A CA 1
ATOM 706 C C . ILE A 1 92 ? 13.304 -4.177 -7.610 1.00 81.06 92 ILE A C 1
ATOM 708 O O . ILE A 1 92 ? 12.994 -5.335 -7.327 1.00 81.06 92 ILE A O 1
ATOM 712 N N . LEU A 1 93 ? 14.142 -3.441 -6.882 1.00 78.69 93 LEU A N 1
ATOM 713 C CA . LEU A 1 93 ? 14.647 -3.855 -5.579 1.00 78.69 93 LEU A CA 1
ATOM 714 C C . LEU A 1 93 ? 13.649 -3.417 -4.510 1.00 78.69 93 LEU A C 1
ATOM 716 O O . LEU A 1 93 ? 13.283 -2.244 -4.423 1.00 78.69 93 LEU A O 1
ATOM 720 N N . THR A 1 94 ? 13.200 -4.371 -3.702 1.00 77.94 94 THR A N 1
ATOM 721 C CA . THR A 1 94 ? 12.346 -4.089 -2.544 1.00 77.94 94 THR A CA 1
ATOM 722 C C . THR A 1 94 ? 13.180 -4.193 -1.278 1.00 77.94 94 THR A C 1
ATOM 724 O O . THR A 1 94 ? 14.218 -4.836 -1.273 1.00 77.94 94 THR A O 1
ATOM 727 N N . LEU A 1 95 ? 12.709 -3.624 -0.171 1.00 72.38 95 LEU A N 1
ATOM 728 C CA . LEU A 1 95 ? 13.388 -3.707 1.133 1.00 72.38 95 LEU A CA 1
ATOM 729 C C . LEU A 1 95 ? 13.549 -5.145 1.679 1.00 72.38 95 LEU A C 1
ATOM 731 O O . LEU A 1 95 ? 14.152 -5.319 2.734 1.00 72.38 95 LEU A O 1
ATOM 735 N N . ALA A 1 96 ? 12.974 -6.146 1.008 1.00 66.50 96 ALA A N 1
ATOM 736 C CA . ALA A 1 96 ? 13.071 -7.560 1.355 1.00 66.50 96 ALA A CA 1
ATOM 737 C C . ALA A 1 96 ? 13.946 -8.390 0.385 1.00 66.50 96 ALA A C 1
ATOM 739 O O . ALA A 1 96 ? 14.037 -9.599 0.601 1.00 66.50 96 ALA A O 1
ATOM 740 N N . ASP A 1 97 ? 14.517 -7.779 -0.665 1.00 59.81 97 ASP A N 1
ATOM 741 C CA . ASP A 1 97 ? 15.511 -8.372 -1.593 1.00 59.81 97 ASP A CA 1
ATOM 742 C C . ASP A 1 97 ? 16.924 -7.923 -1.186 1.00 59.81 97 ASP A C 1
ATOM 744 O O . ASP A 1 97 ? 17.839 -8.774 -1.211 1.00 59.81 97 ASP A O 1
#

pLDDT: mean 82.9, std 15.27, range [35.34, 94.06]

Secondary structure (DSSP, 8-state):
---------TTSHHHHHHHHHHHHHHHSTT--HHHHHHHHHHHSSHHHHHHS-HHHHHHTT--HHHHHHHHS--HHHHHHHHHHHHSTT-----TT-

Sequence (97 aa):
MRPQSHSPSPDSPASADRLRAWLTLLHAPGLGNRRLRQLLQQFGSPQAILAAGDTPLRQAGLAAATIDYLRAPATEDIDRDLEWRSQPGNRILTLAD

Foldseek 3Di:
DDPPPPPPDCPDVVNLVLLLLQQLQVPQPPRDPVLVVVLCVVQVGSVSSLVDDPVVVVVSPDDPSSNVCSVPPPVVSSVVVVVQCPDPPHDDDDPVD

Radius of gyration: 14.54 Å; chains: 1; bounding box: 27×42×35 Å